Protein AF-A0A2Z7B437-F1 (afdb_monomer_lite)

Radius of gyration: 20.12 Å; chains: 1; bounding box: 64×28×59 Å

Organism: NCBI:txid472368

InterPro domains:
  IPR003690 Transcription termination factor, mitochondrial/chloroplastic [PF02536] (77-144)
  IPR003690 Transcription termination factor, mitochondrial/chloroplastic [PTHR13068] (41-157)
  IPR003690 Transcription termination factor, mitochondrial/chloroplastic [SM00733] (91-122)
  IPR003690 Transcription termination factor, mitochondrial/chloroplastic [SM00733] (127-159)
  IPR038538 MTERF superfamily, mitochondrial/chloroplastic [G3DSA:1.25.70.10] (55-167)

Foldseek 3Di:
DVVCCLPPCPVVVCVVPVPPQPFDPDLDPDDDDDDPPDDDQPQLCCCCPVLSDDSVLSVVLCVVDPDRDCVQLVQLVVLCVVLPADSVLVSLLCSRPVCSSVDDCVVQPVVVLVVCVVVVDDSVVSSVCCSSPVVVSVDDCVPPVVVVVVVVVVVVVVVVVVVPPPPDDD

pLDDT: mean 75.01, std 21.8, range [28.5, 97.56]

Secondary structure (DSSP, 8-state):
-HHHHHHHTHHHHHHTTTTS----------------SSPPPHHHHHHHHTT---HHHHHHHHHH---S-SHHHHHHHHHHHHTT--HHHHHHHHHH-GGGGGS-HHHHTHHHHHHHHHTT--HHHHHHHHHH-GGGGGS-IIIIIHHHHHHHHHHHHHHHHGGG-SSS--

Structure (mmCIF, N/CA/C/O backbone):
data_AF-A0A2Z7B437-F1
#
_entry.id   AF-A0A2Z7B437-F1
#
loop_
_atom_site.group_PDB
_atom_site.id
_atom_site.type_symbol
_atom_site.label_atom_id
_atom_site.label_alt_id
_atom_site.label_comp_id
_atom_site.label_asym_id
_atom_site.label_entity_id
_atom_site.label_seq_id
_atom_site.pdbx_PDB_ins_code
_atom_site.Cartn_x
_atom_site.Cartn_y
_atom_site.Cartn_z
_atom_site.occupancy
_atom_site.B_iso_or_equiv
_atom_site.auth_seq_id
_atom_site.auth_comp_id
_atom_site.auth_asym_id
_atom_site.auth_atom_id
_atom_site.pdbx_PDB_model_num
ATOM 1 N N . MET A 1 1 ? -21.413 -1.351 17.663 1.00 30.64 1 MET A N 1
ATOM 2 C CA . MET A 1 1 ? -20.994 -0.095 16.999 1.00 30.64 1 MET A CA 1
ATOM 3 C C . MET A 1 1 ? -20.118 -0.302 15.753 1.00 30.64 1 MET A C 1
ATOM 5 O O . MET A 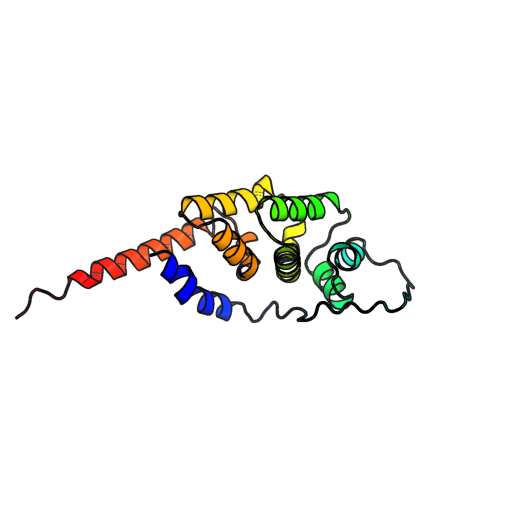1 1 ? -20.480 0.205 14.700 1.00 30.64 1 MET A O 1
ATOM 9 N N . LEU A 1 2 ? -19.030 -1.089 15.785 1.00 33.00 2 LEU A N 1
ATOM 10 C CA . LEU A 1 2 ? -18.082 -1.213 14.649 1.00 33.00 2 LEU A CA 1
ATOM 11 C C . LEU A 1 2 ? -18.623 -1.915 13.380 1.00 33.00 2 LEU A C 1
ATOM 13 O O . LEU A 1 2 ? -18.224 -1.572 12.268 1.00 33.00 2 LEU A O 1
ATOM 17 N N . LYS A 1 3 ? -19.614 -2.814 13.503 1.00 28.50 3 LYS A N 1
ATOM 18 C CA . LYS A 1 3 ? -20.288 -3.432 12.336 1.00 28.50 3 LYS A CA 1
ATOM 19 C C . LYS A 1 3 ? -21.071 -2.420 11.478 1.00 28.50 3 LYS A C 1
ATOM 21 O O . LYS A 1 3 ? -21.307 -2.677 10.300 1.00 28.50 3 LYS A O 1
ATOM 26 N N . ILE A 1 4 ? -21.461 -1.273 12.046 1.00 35.25 4 ILE A N 1
ATOM 27 C CA . ILE A 1 4 ? -22.232 -0.227 11.353 1.00 35.25 4 ILE A CA 1
ATOM 28 C C . ILE A 1 4 ? -21.315 0.666 10.512 1.00 35.25 4 ILE A C 1
ATOM 30 O O . ILE A 1 4 ? -21.671 0.988 9.383 1.00 35.25 4 ILE A O 1
ATOM 34 N N . ILE A 1 5 ? -20.113 0.993 10.995 1.00 39.41 5 ILE A N 1
ATOM 35 C CA . ILE A 1 5 ? -19.133 1.782 10.229 1.00 39.41 5 ILE A CA 1
ATOM 36 C C . ILE A 1 5 ? -18.671 0.992 8.995 1.00 39.41 5 ILE A C 1
ATOM 38 O O . ILE A 1 5 ? -18.637 1.539 7.893 1.00 39.41 5 ILE A O 1
ATOM 42 N N . CYS A 1 6 ? -18.450 -0.320 9.150 1.00 39.41 6 CYS A N 1
ATOM 43 C CA . CYS A 1 6 ? -18.051 -1.193 8.045 1.00 39.41 6 CYS A CA 1
ATOM 44 C C . CYS A 1 6 ? -19.166 -1.419 7.000 1.00 39.41 6 CYS A C 1
ATOM 46 O O . CYS A 1 6 ? -18.860 -1.621 5.828 1.00 39.41 6 CYS A O 1
ATOM 48 N N . ARG A 1 7 ? -20.455 -1.373 7.390 1.00 37.50 7 ARG A N 1
ATOM 49 C CA . ARG A 1 7 ? -21.591 -1.624 6.474 1.00 37.50 7 ARG A CA 1
ATOM 50 C C . ARG A 1 7 ? -22.305 -0.377 5.942 1.00 37.50 7 ARG A C 1
ATOM 52 O O . ARG A 1 7 ? -22.838 -0.445 4.842 1.00 37.50 7 ARG A O 1
ATOM 59 N N . ARG A 1 8 ? -22.378 0.734 6.688 1.00 36.47 8 ARG A N 1
ATOM 60 C CA . ARG A 1 8 ? -23.269 1.871 6.352 1.00 36.47 8 ARG A CA 1
ATOM 61 C C . ARG A 1 8 ? -22.573 3.130 5.846 1.00 36.47 8 ARG A C 1
ATOM 63 O O . ARG A 1 8 ? -23.251 3.929 5.216 1.00 36.47 8 ARG A O 1
ATOM 70 N N . ASN A 1 9 ? -21.260 3.295 6.032 1.00 37.72 9 ASN A N 1
ATOM 71 C CA . ASN A 1 9 ? -20.561 4.505 5.568 1.00 37.72 9 ASN A CA 1
ATOM 72 C C . ASN A 1 9 ? -19.484 4.275 4.505 1.00 37.72 9 ASN A C 1
ATOM 74 O O . ASN A 1 9 ? -19.104 5.230 3.832 1.00 37.72 9 ASN A O 1
ATOM 78 N N . PHE A 1 10 ? -19.051 3.036 4.255 1.00 40.72 10 PHE A N 1
ATOM 79 C CA . PHE A 1 10 ? -18.056 2.788 3.209 1.00 40.72 10 PHE A CA 1
ATOM 80 C C . PHE A 1 10 ? -18.556 3.214 1.815 1.00 40.72 10 PHE A C 1
ATOM 82 O O . PHE A 1 10 ? -17.808 3.809 1.045 1.00 40.72 10 PHE A O 1
ATOM 89 N N . ALA A 1 11 ? -19.842 3.009 1.510 1.00 33.62 11 ALA A N 1
ATOM 90 C CA . ALA A 1 11 ? -20.428 3.342 0.208 1.00 33.62 11 ALA A CA 1
ATOM 91 C C . ALA A 1 11 ? -20.439 4.856 -0.115 1.00 33.62 11 ALA A C 1
ATOM 93 O O . ALA A 1 11 ? -20.285 5.224 -1.281 1.00 33.62 11 ALA A O 1
ATOM 94 N N . SER A 1 12 ? -20.565 5.735 0.889 1.00 31.89 12 SER A N 1
ATOM 95 C CA . SER A 1 12 ? -20.577 7.196 0.681 1.00 31.89 12 SER A CA 1
ATOM 96 C C . SER A 1 12 ? -19.179 7.813 0.639 1.00 31.89 12 SER A C 1
ATOM 98 O O . SER A 1 12 ? -18.946 8.704 -0.175 1.00 31.89 12 SER A O 1
ATOM 100 N N . VAL A 1 13 ? -18.220 7.311 1.432 1.00 39.69 13 VAL A N 1
ATOM 101 C CA . VAL A 1 13 ? -16.815 7.762 1.334 1.00 39.69 13 VAL A CA 1
ATOM 102 C C . VAL A 1 13 ? -16.169 7.247 0.042 1.00 39.69 13 VAL A C 1
ATOM 104 O O . VAL A 1 13 ? -15.344 7.938 -0.551 1.00 39.69 13 VAL A O 1
ATOM 107 N N . SER A 1 14 ? -16.618 6.085 -0.453 1.00 39.62 14 SER A N 1
ATOM 108 C CA . SER A 1 14 ? -16.297 5.611 -1.805 1.00 39.62 14 SER A CA 1
ATOM 109 C C . SER A 1 14 ? -16.771 6.629 -2.844 1.00 39.62 14 SER A C 1
ATOM 111 O O . SER A 1 14 ? -15.964 7.145 -3.611 1.00 39.62 14 SER A O 1
ATOM 113 N N . LYS A 1 15 ? -18.063 6.992 -2.827 1.00 34.50 15 LYS A N 1
ATOM 114 C CA . LYS A 1 15 ? -18.699 7.824 -3.864 1.00 34.50 15 LYS A CA 1
ATOM 115 C C . LYS A 1 15 ? -18.072 9.204 -4.073 1.00 34.50 15 LYS A C 1
ATOM 117 O O . LYS A 1 15 ? -18.070 9.668 -5.208 1.00 34.50 15 LYS A O 1
ATOM 122 N N . LEU A 1 16 ? -17.499 9.832 -3.045 1.00 32.31 16 LEU A N 1
ATOM 123 C CA . LEU A 1 16 ? -16.921 11.179 -3.166 1.00 32.31 16 LEU A CA 1
ATOM 124 C C . LEU A 1 16 ? -15.491 11.224 -3.748 1.00 32.31 16 LEU A C 1
ATOM 126 O O . LEU A 1 16 ? -14.928 12.306 -3.898 1.00 32.31 16 LEU A O 1
ATOM 130 N N . HIS A 1 17 ? -14.886 10.077 -4.078 1.00 39.72 17 HIS A N 1
ATOM 131 C CA . HIS A 1 17 ? -13.554 10.007 -4.706 1.00 39.72 17 HIS A CA 1
ATOM 132 C C . HIS A 1 17 ? -13.460 9.026 -5.886 1.00 39.72 17 HIS A C 1
ATOM 134 O O . HIS A 1 17 ? -12.387 8.870 -6.472 1.00 39.72 17 HIS A O 1
ATOM 140 N N . LEU A 1 18 ? -14.580 8.411 -6.292 1.00 37.34 18 LEU A N 1
ATOM 141 C CA . LEU A 1 18 ? -14.648 7.499 -7.447 1.00 37.34 18 LEU A CA 1
ATOM 142 C C . LEU A 1 18 ? -14.274 8.156 -8.792 1.00 37.34 18 LEU A C 1
ATOM 144 O O . LEU A 1 18 ? -14.138 7.447 -9.784 1.00 37.34 18 LEU A O 1
ATOM 148 N N . LEU A 1 19 ? -14.068 9.476 -8.841 1.00 34.50 19 LEU A N 1
ATOM 149 C CA . LEU A 1 19 ? -13.808 10.219 -10.078 1.00 34.50 19 LEU A CA 1
ATOM 150 C C . LEU A 1 19 ? -12.326 10.468 -10.415 1.00 34.50 19 LEU A C 1
ATOM 152 O O . LEU A 1 19 ? -12.065 11.143 -11.403 1.00 34.50 19 LEU A O 1
ATOM 156 N N . GLN A 1 20 ? -11.344 9.936 -9.670 1.00 44.28 20 GLN A N 1
ATOM 157 C CA . GLN A 1 20 ? -9.920 10.149 -10.023 1.00 44.28 20 GLN A CA 1
ATOM 158 C C . GLN A 1 20 ? -9.088 8.889 -10.292 1.00 44.28 20 GLN A C 1
ATOM 160 O O . GLN A 1 20 ? -7.983 9.003 -10.811 1.00 44.28 20 GLN A O 1
ATOM 165 N N . PHE A 1 21 ? -9.591 7.686 -10.004 1.00 44.31 21 PHE A N 1
ATOM 166 C CA . PHE A 1 21 ? -8.785 6.460 -10.118 1.00 44.31 21 PHE A CA 1
ATOM 167 C C . PHE A 1 21 ? -9.573 5.282 -10.699 1.00 44.31 21 PHE A C 1
ATOM 169 O O . PHE A 1 21 ? -9.514 4.164 -10.189 1.00 44.31 21 PHE A O 1
ATOM 176 N N . HIS A 1 22 ? -10.311 5.515 -11.788 1.00 44.31 22 HIS A N 1
ATOM 177 C CA . HIS A 1 22 ? -10.851 4.432 -12.613 1.00 44.31 22 HIS A CA 1
ATOM 178 C C . HIS A 1 22 ? -9.693 3.789 -13.395 1.00 44.31 22 HIS A C 1
ATOM 180 O O . HIS A 1 22 ? -9.414 4.124 -14.545 1.00 44.31 22 HIS A O 1
ATOM 186 N N . PHE A 1 23 ? -8.934 2.928 -12.721 1.00 47.94 23 PHE A N 1
ATOM 187 C CA . PHE A 1 23 ? -7.696 2.378 -13.248 1.00 47.94 23 PHE A CA 1
ATOM 188 C C . PHE A 1 23 ? -7.832 0.885 -13.532 1.00 47.94 23 PHE A C 1
ATOM 190 O O . PHE A 1 23 ? -7.822 0.070 -12.617 1.00 47.94 23 PHE A O 1
ATOM 197 N N . CYS A 1 24 ? -7.922 0.570 -14.830 1.00 49.31 24 CYS A N 1
ATOM 198 C CA . CYS A 1 24 ? -7.481 -0.685 -15.447 1.00 49.31 24 CYS A CA 1
ATOM 199 C C . CYS A 1 24 ? -8.126 -1.951 -14.826 1.00 49.31 24 CYS A C 1
ATOM 201 O O . CYS A 1 24 ? -7.544 -2.643 -13.996 1.00 49.31 24 CYS A O 1
ATOM 203 N N . SER A 1 25 ? -9.355 -2.268 -15.238 1.00 44.06 25 SER A N 1
ATOM 204 C CA . SER A 1 25 ? -10.160 -3.380 -14.697 1.00 44.06 25 SER A CA 1
ATOM 205 C C . SER A 1 25 ? -9.735 -4.788 -15.143 1.00 44.06 25 SER A C 1
ATOM 207 O O . SER A 1 25 ? -10.514 -5.724 -14.991 1.00 44.06 25 SER A O 1
ATOM 209 N N . SER A 1 26 ? -8.524 -4.988 -15.656 1.00 46.47 26 SER A N 1
ATOM 210 C CA . SER A 1 26 ? -8.100 -6.303 -16.142 1.00 46.47 26 SER A CA 1
ATOM 211 C C . SER A 1 26 ? -6.601 -6.526 -15.951 1.00 46.47 26 SER A C 1
ATOM 213 O O . SER A 1 26 ? -5.777 -5.912 -16.626 1.00 46.47 26 SER A O 1
ATOM 215 N N . VAL A 1 27 ? -6.257 -7.450 -15.044 1.00 46.97 27 VAL A N 1
ATOM 216 C CA . VAL A 1 27 ? -5.037 -8.258 -15.177 1.00 46.97 27 VAL A CA 1
ATOM 217 C C . VAL A 1 27 ? -5.286 -9.143 -16.392 1.00 46.97 27 VAL A C 1
ATOM 219 O O . VAL A 1 27 ? -6.010 -10.130 -16.310 1.00 46.97 27 VAL A O 1
ATOM 222 N N . SER A 1 28 ? -4.770 -8.727 -17.542 1.00 45.09 28 SER A N 1
ATOM 223 C CA . SER A 1 28 ? -4.711 -9.576 -18.726 1.00 45.09 28 SER A CA 1
ATOM 224 C C . SER A 1 28 ? -3.284 -10.085 -18.837 1.00 45.09 28 SER A C 1
ATOM 226 O O . SER A 1 28 ? -2.371 -9.327 -19.153 1.00 45.09 28 SER A O 1
ATOM 228 N N . THR A 1 29 ? -3.087 -11.368 -18.548 1.00 47.66 29 THR A N 1
ATOM 229 C CA . THR A 1 29 ? -1.879 -12.094 -18.937 1.00 47.66 29 THR A CA 1
ATOM 230 C C . THR A 1 29 ? -1.958 -12.368 -20.432 1.00 47.66 29 THR A C 1
ATOM 232 O O . THR A 1 29 ? -2.579 -13.337 -20.861 1.00 47.66 29 THR A O 1
ATOM 235 N N . SER A 1 30 ? -1.347 -11.502 -21.230 1.00 44.28 30 SER A N 1
ATOM 236 C CA . SER A 1 30 ? -1.048 -11.781 -22.632 1.00 44.28 30 SER A CA 1
ATOM 237 C C . SER A 1 30 ? 0.432 -11.508 -22.864 1.00 44.28 30 SER A C 1
ATOM 239 O O . SER A 1 30 ? 0.868 -10.359 -22.860 1.00 44.28 30 SER A O 1
ATOM 241 N N . SER A 1 31 ? 1.206 -12.581 -23.028 1.00 52.72 31 SER A N 1
ATOM 242 C CA . SER A 1 31 ? 2.580 -12.535 -23.520 1.00 52.72 31 SER A CA 1
ATOM 243 C C . SER A 1 31 ? 2.555 -12.116 -24.991 1.00 52.72 31 SER A C 1
ATOM 245 O O . SER A 1 31 ? 2.212 -12.922 -25.856 1.00 52.72 31 SER A O 1
ATOM 247 N N . SER A 1 32 ? 2.888 -10.863 -25.286 1.00 41.66 32 SER A N 1
ATOM 248 C CA . SER A 1 32 ? 3.080 -10.383 -26.656 1.00 41.66 32 SER A CA 1
ATOM 249 C C . SER A 1 32 ? 4.423 -9.682 -26.772 1.00 41.66 32 SER A C 1
ATOM 251 O O . SER A 1 32 ? 4.813 -8.933 -25.877 1.00 41.66 32 SER A O 1
ATOM 253 N N . GLY A 1 33 ? 5.108 -9.992 -27.872 1.00 46.84 33 GLY A N 1
ATOM 254 C CA . GLY A 1 33 ? 6.500 -9.687 -28.157 1.00 46.84 33 GLY A CA 1
ATOM 255 C C . GLY A 1 33 ? 6.914 -8.249 -27.874 1.00 46.84 33 GLY A C 1
ATOM 256 O O . GLY A 1 33 ? 6.194 -7.289 -28.138 1.00 46.84 33 GLY A O 1
ATOM 257 N N . TYR A 1 34 ? 8.112 -8.171 -27.315 1.00 45.19 34 TYR A N 1
ATOM 258 C CA . TYR A 1 34 ? 8.908 -6.983 -27.088 1.00 45.19 34 TYR A CA 1
ATOM 259 C C . TYR A 1 34 ? 9.199 -6.278 -28.424 1.00 45.19 34 TYR A C 1
ATOM 261 O O . TYR A 1 34 ? 9.699 -6.897 -29.358 1.00 45.19 34 TYR A O 1
ATOM 269 N N . ASP A 1 35 ? 8.929 -4.978 -28.500 1.00 47.28 35 ASP A N 1
ATOM 270 C CA . ASP A 1 35 ? 9.541 -4.088 -29.488 1.00 47.28 35 ASP A CA 1
ATOM 271 C C . ASP A 1 35 ? 10.113 -2.898 -28.706 1.00 47.28 35 ASP A C 1
ATOM 273 O O . ASP A 1 35 ? 9.383 -2.041 -28.201 1.00 47.28 35 ASP A O 1
ATOM 277 N N . SER A 1 36 ? 11.425 -2.938 -28.459 1.00 50.06 36 SER A N 1
ATOM 278 C CA . SER A 1 36 ? 12.125 -2.059 -27.513 1.00 50.06 36 SER A CA 1
ATOM 279 C C . SER A 1 36 ? 13.112 -1.165 -28.254 1.00 50.06 36 SER A C 1
ATOM 281 O O . SER A 1 36 ? 14.292 -1.483 -28.367 1.00 50.06 36 SER A O 1
ATOM 283 N N . GLY A 1 37 ? 12.629 -0.014 -28.725 1.00 45.97 37 GLY A N 1
ATOM 284 C CA . GLY A 1 37 ? 13.463 1.056 -29.289 1.00 45.97 37 GLY A CA 1
ATOM 285 C C . GLY A 1 37 ? 14.103 1.993 -28.250 1.00 45.97 37 GLY A C 1
ATOM 286 O O . GLY A 1 37 ? 14.886 2.863 -28.614 1.00 45.97 37 GLY A O 1
ATOM 287 N N . ASN A 1 38 ? 13.787 1.853 -26.959 1.00 58.09 38 ASN A N 1
ATOM 288 C CA . ASN A 1 38 ? 14.465 2.530 -25.848 1.00 58.09 38 ASN A CA 1
ATOM 289 C C . ASN A 1 38 ? 14.103 1.786 -24.550 1.00 58.09 38 ASN A C 1
ATOM 291 O O . ASN A 1 38 ? 12.935 1.447 -24.365 1.00 58.09 38 ASN A O 1
ATOM 295 N N . GLY A 1 39 ? 15.068 1.479 -23.679 1.00 78.19 39 GLY A N 1
ATOM 296 C CA . GLY A 1 39 ? 14.808 0.673 -22.476 1.00 78.19 39 GLY A CA 1
ATOM 297 C C . GLY A 1 39 ? 13.776 1.328 -21.550 1.00 78.19 39 GLY A C 1
ATOM 298 O O . GLY A 1 39 ? 13.902 2.510 -21.225 1.00 78.19 39 GLY A O 1
ATOM 299 N N . ASP A 1 40 ? 12.754 0.576 -21.128 1.00 83.31 40 ASP A N 1
ATOM 300 C CA . ASP A 1 40 ? 11.729 1.087 -20.214 1.00 83.31 40 ASP A CA 1
ATOM 301 C C . ASP A 1 40 ? 12.341 1.511 -18.861 1.00 83.31 40 ASP A C 1
ATOM 303 O O . ASP A 1 40 ? 13.283 0.879 -18.369 1.00 83.31 40 ASP A O 1
ATOM 307 N N . PRO A 1 41 ? 11.805 2.559 -18.202 1.00 91.12 41 PRO A N 1
ATOM 308 C CA . PRO A 1 41 ? 12.231 2.922 -16.857 1.00 91.12 41 PRO A CA 1
ATOM 309 C C . PRO A 1 41 ? 12.035 1.762 -15.876 1.00 91.12 41 PRO A C 1
ATOM 311 O O . PRO A 1 41 ? 10.981 1.131 -15.877 1.00 91.12 41 PRO A O 1
ATOM 314 N N . PHE A 1 42 ? 12.988 1.568 -14.957 1.00 93.44 42 PHE A N 1
ATOM 315 C CA . PHE A 1 42 ? 12.977 0.473 -13.974 1.00 93.44 42 PHE A CA 1
ATOM 316 C C . PHE A 1 42 ? 11.605 0.220 -13.325 1.00 93.44 42 PHE A C 1
ATOM 318 O O . PHE A 1 42 ? 11.143 -0.913 -13.257 1.00 93.44 42 PHE A O 1
ATOM 325 N N . ALA A 1 43 ? 10.928 1.274 -12.863 1.00 93.12 43 ALA A N 1
ATOM 326 C CA . ALA A 1 43 ? 9.624 1.147 -12.220 1.00 93.12 43 ALA A CA 1
ATOM 327 C C . ALA A 1 43 ? 8.527 0.602 -13.159 1.00 93.12 43 ALA A C 1
ATOM 329 O O . ALA A 1 43 ? 7.680 -0.157 -12.701 1.00 93.12 43 ALA A O 1
ATOM 330 N N . VAL A 1 44 ? 8.545 0.932 -14.458 1.00 93.31 44 VAL A N 1
ATOM 331 C CA . VAL A 1 44 ? 7.602 0.378 -15.454 1.00 93.31 44 VAL A CA 1
ATOM 332 C C . VAL A 1 44 ? 7.816 -1.129 -15.602 1.00 93.31 44 VAL A C 1
ATOM 334 O O . VAL A 1 44 ? 6.850 -1.896 -15.552 1.00 93.31 44 VAL A O 1
ATOM 337 N N . THR A 1 45 ? 9.075 -1.555 -15.714 1.00 93.81 45 THR A N 1
ATOM 338 C CA . THR A 1 45 ? 9.451 -2.974 -15.750 1.00 93.81 45 THR A CA 1
ATOM 339 C C . THR A 1 45 ? 9.041 -3.678 -14.462 1.00 93.81 45 THR A C 1
ATOM 341 O O . THR A 1 45 ? 8.386 -4.712 -14.513 1.00 93.81 45 THR A O 1
ATOM 344 N N . TYR A 1 46 ? 9.298 -3.068 -13.303 1.00 94.88 46 TYR A N 1
ATOM 345 C CA . TYR A 1 46 ? 8.898 -3.604 -12.002 1.00 94.88 46 TYR A CA 1
ATOM 346 C C . TYR A 1 46 ? 7.380 -3.820 -11.903 1.00 94.88 46 TYR A C 1
ATOM 348 O O . TYR A 1 46 ? 6.931 -4.893 -11.504 1.00 94.88 46 TYR A O 1
ATOM 356 N N . PHE A 1 47 ? 6.566 -2.836 -12.301 1.00 93.50 47 PHE A N 1
ATOM 357 C CA . PHE A 1 47 ? 5.106 -2.986 -12.306 1.00 93.50 47 PHE A CA 1
ATOM 358 C C . PHE A 1 47 ? 4.641 -4.127 -13.217 1.00 93.50 47 PHE A C 1
ATOM 360 O O . PHE A 1 47 ? 3.713 -4.854 -12.866 1.00 93.50 47 PHE A O 1
ATOM 367 N N . SER A 1 48 ? 5.287 -4.295 -14.367 1.00 91.81 48 SER A N 1
ATOM 368 C CA . SER A 1 48 ? 4.900 -5.310 -15.347 1.00 91.81 48 SER A CA 1
ATOM 369 C C . SER A 1 48 ? 5.330 -6.712 -14.912 1.00 91.81 48 SER A C 1
ATOM 371 O O . SER A 1 48 ? 4.502 -7.612 -14.817 1.00 91.81 48 SER A O 1
ATOM 373 N N . GLU A 1 49 ? 6.607 -6.891 -14.583 1.00 91.69 49 GLU A N 1
ATOM 374 C CA . GLU A 1 49 ? 7.201 -8.201 -14.303 1.00 91.69 49 GLU A CA 1
ATOM 375 C C . GLU A 1 49 ? 6.902 -8.693 -12.885 1.00 91.69 49 GLU A C 1
ATOM 377 O O . GLU A 1 49 ? 6.540 -9.853 -12.697 1.00 91.69 49 GLU A O 1
ATOM 382 N N . ARG A 1 50 ? 7.019 -7.822 -11.872 1.00 93.12 50 ARG A N 1
ATOM 383 C CA . ARG A 1 50 ? 6.845 -8.225 -10.467 1.00 93.12 50 ARG A CA 1
ATOM 384 C C . ARG A 1 50 ? 5.383 -8.226 -10.044 1.00 93.12 50 ARG A C 1
ATOM 386 O O . ARG A 1 50 ? 4.954 -9.122 -9.322 1.00 93.12 50 ARG A O 1
ATOM 393 N N . LEU A 1 51 ? 4.623 -7.219 -10.472 1.00 91.38 51 LEU A N 1
ATOM 394 C CA . LEU A 1 51 ? 3.226 -7.038 -10.059 1.00 91.38 51 LEU A CA 1
ATOM 395 C C . LEU A 1 51 ? 2.216 -7.540 -11.101 1.00 91.38 51 LEU A C 1
ATOM 397 O O . LEU A 1 51 ? 1.024 -7.620 -10.794 1.00 91.38 51 LEU A O 1
ATOM 401 N N . GLY A 1 52 ? 2.673 -7.937 -12.294 1.00 91.62 52 GLY A N 1
ATOM 402 C CA . GLY A 1 52 ? 1.819 -8.495 -13.344 1.00 91.62 52 GLY A CA 1
ATOM 403 C C . GLY A 1 52 ? 0.865 -7.471 -13.960 1.00 91.62 52 GLY A C 1
ATOM 404 O O . GLY A 1 52 ? -0.224 -7.833 -14.408 1.00 91.62 52 GLY A O 1
ATOM 405 N N . PHE A 1 53 ? 1.210 -6.183 -13.918 1.00 90.56 53 PHE A N 1
ATOM 406 C CA . PHE A 1 53 ? 0.392 -5.135 -14.521 1.00 90.56 53 PHE A CA 1
ATOM 407 C C . PHE A 1 53 ? 0.576 -5.118 -16.042 1.00 90.56 53 PHE A C 1
ATOM 409 O O . PHE A 1 53 ? 1.665 -5.371 -16.548 1.00 90.56 53 PHE A O 1
ATOM 416 N N . SER A 1 54 ? -0.479 -4.774 -16.787 1.00 91.00 54 SER A N 1
ATOM 417 C CA . SER A 1 54 ? -0.333 -4.514 -18.224 1.00 91.00 54 SER A CA 1
ATOM 418 C C . SER A 1 54 ? 0.587 -3.313 -18.463 1.00 91.00 54 SER A C 1
ATOM 420 O O . SER A 1 54 ? 0.715 -2.443 -17.596 1.00 91.00 54 SER A O 1
ATOM 422 N N . ARG A 1 55 ? 1.183 -3.213 -19.658 1.00 88.75 55 ARG A N 1
ATOM 423 C CA . ARG A 1 55 ? 2.075 -2.097 -20.015 1.00 88.75 55 ARG A CA 1
ATOM 424 C C . ARG A 1 55 ? 1.419 -0.730 -19.779 1.00 88.75 55 ARG A C 1
ATOM 426 O O . ARG A 1 55 ? 2.021 0.140 -19.157 1.00 88.75 55 ARG A O 1
ATOM 433 N N . ASP A 1 56 ? 0.157 -0.566 -20.173 1.00 88.88 56 ASP A N 1
ATOM 434 C CA . ASP A 1 56 ? -0.595 0.678 -19.958 1.00 88.88 56 ASP A CA 1
ATOM 435 C C . ASP A 1 56 ? -0.799 0.993 -18.474 1.00 88.88 56 ASP A C 1
ATOM 437 O O . ASP A 1 56 ? -0.628 2.132 -18.033 1.00 88.88 56 ASP A O 1
ATOM 441 N N . CYS A 1 57 ? -1.166 -0.022 -17.689 1.00 88.38 57 CYS A N 1
ATOM 442 C CA . CYS A 1 57 ? -1.278 0.075 -16.238 1.00 88.38 57 CYS A CA 1
ATOM 443 C C . CYS A 1 57 ? 0.079 0.496 -15.624 1.00 88.38 57 CYS A C 1
ATOM 445 O O . CYS A 1 57 ? 0.124 1.384 -14.772 1.00 88.38 57 CYS A O 1
ATOM 447 N N . ALA A 1 58 ? 1.182 -0.115 -16.068 1.00 90.94 58 ALA A N 1
ATOM 448 C CA . ALA A 1 58 ? 2.532 0.131 -15.571 1.00 90.94 58 ALA A CA 1
ATOM 449 C C . ALA A 1 58 ? 3.039 1.543 -15.903 1.00 90.94 58 ALA A C 1
ATOM 451 O O . ALA A 1 58 ? 3.533 2.236 -15.014 1.00 90.94 58 ALA A O 1
ATOM 452 N N . ILE A 1 59 ? 2.855 2.015 -17.141 1.00 90.19 59 ILE A N 1
ATOM 453 C CA . ILE A 1 59 ? 3.218 3.380 -17.564 1.00 90.19 59 ILE A CA 1
ATOM 454 C C . ILE A 1 59 ? 2.448 4.415 -16.747 1.00 90.19 59 ILE A C 1
ATOM 456 O O . ILE A 1 59 ? 3.014 5.383 -16.235 1.00 90.19 59 ILE A O 1
ATOM 460 N N . LYS A 1 60 ? 1.144 4.206 -16.580 1.00 90.06 60 LYS A N 1
ATOM 461 C CA . LYS A 1 60 ? 0.327 5.122 -15.796 1.00 90.06 60 LYS A CA 1
ATOM 462 C C . LYS A 1 60 ? 0.704 5.093 -14.302 1.00 90.06 60 LYS A C 1
ATOM 464 O O . LYS A 1 60 ? 0.742 6.147 -13.671 1.00 90.06 60 LYS A O 1
ATOM 469 N N . ALA A 1 61 ? 1.028 3.925 -13.735 1.00 89.06 61 ALA A N 1
ATOM 470 C CA . ALA A 1 61 ? 1.526 3.816 -12.362 1.00 89.06 61 ALA A CA 1
ATOM 471 C C . ALA A 1 61 ? 2.879 4.530 -12.201 1.00 89.06 61 ALA A C 1
ATOM 473 O O . ALA A 1 61 ? 3.067 5.265 -11.233 1.00 89.06 61 ALA A O 1
ATOM 474 N N . TYR A 1 62 ? 3.772 4.419 -13.187 1.00 91.31 62 TYR A N 1
ATOM 475 C CA . TYR A 1 62 ? 5.032 5.163 -13.244 1.00 91.31 62 TYR A CA 1
ATOM 476 C C . TYR A 1 62 ? 4.838 6.689 -13.298 1.00 91.31 62 TYR A C 1
ATOM 478 O O . TYR A 1 62 ? 5.611 7.448 -12.709 1.00 91.31 62 TYR A O 1
ATOM 486 N N . GLY A 1 63 ? 3.772 7.161 -13.950 1.00 89.50 63 GLY A N 1
ATOM 487 C CA . GLY A 1 63 ? 3.372 8.570 -13.901 1.00 89.50 63 GLY A CA 1
ATOM 488 C C . GLY A 1 63 ? 2.999 9.050 -12.490 1.00 89.50 63 GLY A C 1
ATOM 489 O O . GLY A 1 63 ? 3.178 10.224 -12.173 1.00 89.50 63 GLY A O 1
ATOM 490 N N . LEU A 1 64 ? 2.523 8.145 -11.630 1.00 88.62 64 LEU A N 1
ATOM 491 C CA . LEU A 1 64 ? 2.081 8.434 -10.262 1.00 88.62 64 LEU A CA 1
ATOM 492 C C . LEU A 1 64 ? 3.175 8.246 -9.206 1.00 88.62 64 LEU A C 1
ATOM 494 O O . LEU A 1 64 ? 3.105 8.869 -8.143 1.00 88.62 64 LEU A O 1
ATOM 498 N N . VAL A 1 65 ? 4.140 7.365 -9.465 1.00 90.81 65 VAL A N 1
ATOM 499 C CA . VAL A 1 65 ? 5.250 7.064 -8.563 1.00 90.81 65 VAL A CA 1
ATOM 500 C C . VAL A 1 65 ? 6.490 6.677 -9.362 1.00 90.81 65 VAL A C 1
ATOM 502 O O . VAL A 1 65 ? 6.432 5.876 -10.290 1.00 90.81 65 VAL A O 1
ATOM 505 N N . LYS A 1 66 ? 7.642 7.226 -8.976 1.00 91.88 66 LYS A N 1
ATOM 506 C CA . LYS A 1 66 ? 8.926 6.945 -9.622 1.00 91.88 66 LYS A CA 1
ATOM 507 C C . LYS A 1 66 ? 9.898 6.399 -8.590 1.00 91.88 66 LYS A C 1
ATOM 509 O O . LYS A 1 66 ? 10.097 7.011 -7.546 1.00 91.88 66 LYS A O 1
ATOM 514 N N . PHE A 1 67 ? 10.529 5.277 -8.903 1.00 92.06 67 PHE A N 1
ATOM 515 C CA . PHE A 1 67 ? 11.608 4.687 -8.115 1.00 92.06 67 PHE A CA 1
ATOM 516 C C . PHE A 1 67 ? 12.608 4.006 -9.053 1.00 92.06 67 PHE A C 1
ATOM 518 O O . PHE A 1 67 ? 12.297 3.725 -10.213 1.00 92.06 67 PHE A O 1
ATOM 525 N N . ARG A 1 68 ? 13.836 3.808 -8.567 1.00 92.06 68 ARG A N 1
ATOM 526 C CA . ARG A 1 68 ? 14.968 3.306 -9.367 1.00 92.06 68 ARG A CA 1
ATOM 527 C C . ARG A 1 68 ? 15.517 1.961 -8.886 1.00 92.06 68 ARG A C 1
ATOM 529 O O . ARG A 1 68 ? 16.443 1.447 -9.497 1.00 92.06 68 ARG A O 1
ATOM 536 N N . SER A 1 69 ? 14.982 1.418 -7.796 1.00 93.94 69 SER A N 1
ATOM 537 C CA . SER A 1 69 ? 15.392 0.133 -7.227 1.00 93.94 69 SER A CA 1
ATOM 538 C C . SER A 1 69 ? 14.195 -0.587 -6.612 1.00 93.94 69 SER A C 1
ATOM 540 O O . SER A 1 69 ? 13.183 0.045 -6.297 1.00 93.94 69 SER A O 1
ATOM 542 N N . SER A 1 70 ? 14.307 -1.905 -6.441 1.00 93.88 70 SER A N 1
ATOM 543 C CA . SER A 1 70 ? 13.245 -2.722 -5.846 1.00 93.88 70 SER A CA 1
ATOM 544 C C . SER A 1 70 ? 13.264 -2.732 -4.317 1.00 93.88 70 SER A C 1
ATOM 546 O O . SER A 1 70 ? 12.265 -3.094 -3.717 1.00 93.88 70 SER A O 1
ATOM 548 N N . SER A 1 71 ? 14.345 -2.278 -3.671 1.00 94.25 71 SER A N 1
ATOM 549 C CA . SER A 1 71 ? 14.541 -2.407 -2.217 1.00 94.25 71 SER A CA 1
ATOM 550 C C . SER A 1 71 ? 13.365 -1.880 -1.379 1.00 94.25 71 SER A C 1
ATOM 552 O O . SER A 1 71 ? 12.869 -2.596 -0.511 1.00 94.25 71 SER A O 1
ATOM 554 N N . ASN A 1 72 ? 12.879 -0.661 -1.647 1.00 94.06 72 ASN A N 1
ATOM 555 C CA . ASN A 1 72 ? 11.732 -0.119 -0.912 1.00 94.06 72 ASN A CA 1
ATOM 556 C C . ASN A 1 72 ? 10.392 -0.747 -1.343 1.00 94.06 72 ASN A C 1
ATOM 558 O O . ASN A 1 72 ? 9.646 -1.164 -0.459 1.00 94.06 72 ASN A O 1
ATOM 562 N N . PRO A 1 73 ? 10.075 -0.866 -2.651 1.00 96.12 73 PRO A N 1
ATOM 563 C CA . PRO A 1 73 ? 8.898 -1.605 -3.101 1.00 96.12 73 PRO A CA 1
ATOM 564 C C . PRO A 1 73 ? 8.786 -3.009 -2.495 1.00 96.12 73 PRO A C 1
ATOM 566 O O . PRO A 1 73 ? 7.759 -3.324 -1.906 1.00 96.12 73 PRO A O 1
ATOM 569 N N . ASP A 1 74 ? 9.847 -3.814 -2.549 1.00 97.00 74 ASP A N 1
ATOM 570 C CA . ASP A 1 74 ? 9.868 -5.183 -2.027 1.00 97.00 74 ASP A CA 1
ATOM 571 C C . ASP A 1 74 ? 9.670 -5.210 -0.508 1.00 97.00 74 ASP A C 1
ATOM 573 O O . ASP A 1 74 ? 8.917 -6.041 -0.007 1.00 97.00 74 ASP A O 1
ATOM 577 N N . SER A 1 75 ? 10.261 -4.259 0.225 1.00 97.44 75 SER A N 1
ATOM 578 C CA . SER A 1 75 ? 10.017 -4.106 1.664 1.00 97.44 75 SER A CA 1
ATOM 579 C C . SER A 1 75 ? 8.546 -3.803 1.974 1.00 97.44 75 SER A C 1
ATOM 581 O O . SER A 1 75 ? 7.999 -4.339 2.937 1.00 97.44 75 SER A O 1
ATOM 583 N N . VAL A 1 76 ? 7.877 -2.990 1.149 1.00 96.12 76 VAL A N 1
ATOM 584 C CA . VAL A 1 76 ? 6.438 -2.716 1.282 1.00 96.12 76 VAL A CA 1
ATOM 585 C C . VAL A 1 76 ? 5.609 -3.967 0.996 1.00 96.12 76 VAL A C 1
ATOM 587 O O . VAL A 1 76 ? 4.671 -4.239 1.743 1.00 96.12 76 VAL A O 1
ATOM 590 N N . LEU A 1 77 ? 5.937 -4.730 -0.052 1.00 96.75 77 LEU A N 1
ATOM 591 C CA . LEU A 1 77 ? 5.217 -5.966 -0.380 1.00 96.75 77 LEU A CA 1
ATOM 592 C C . LEU A 1 77 ? 5.358 -6.997 0.748 1.00 96.75 77 LEU A C 1
ATOM 594 O O . LEU A 1 77 ? 4.345 -7.478 1.246 1.00 96.75 77 LEU A O 1
ATOM 598 N N . ALA A 1 78 ? 6.585 -7.247 1.212 1.00 97.56 78 ALA A N 1
ATOM 599 C CA . ALA A 1 78 ? 6.861 -8.186 2.298 1.00 97.56 78 ALA A CA 1
ATOM 600 C C . ALA A 1 78 ? 6.146 -7.788 3.599 1.00 97.56 78 ALA A C 1
ATOM 602 O O . ALA A 1 78 ? 5.536 -8.627 4.255 1.00 97.56 78 ALA A O 1
ATOM 603 N N . PHE A 1 79 ? 6.147 -6.495 3.938 1.00 97.00 79 PHE A N 1
ATOM 604 C CA . PHE A 1 79 ? 5.412 -5.992 5.098 1.00 97.00 79 PHE A CA 1
ATOM 605 C C . PHE A 1 79 ? 3.908 -6.274 4.992 1.00 97.00 79 PHE A C 1
ATOM 607 O O . PHE A 1 79 ? 3.280 -6.669 5.971 1.00 97.00 79 PHE A O 1
ATOM 614 N N . LEU A 1 80 ? 3.306 -6.064 3.818 1.00 95.38 80 LEU A N 1
ATOM 615 C CA . LEU A 1 80 ? 1.884 -6.345 3.620 1.00 95.38 80 LEU A CA 1
ATOM 616 C C . LEU A 1 80 ? 1.596 -7.849 3.740 1.00 95.38 80 LEU A C 1
ATOM 618 O O . LEU A 1 80 ? 0.624 -8.224 4.390 1.00 95.38 80 LEU A O 1
ATOM 622 N N . GLU A 1 81 ? 2.440 -8.710 3.174 1.00 96.50 81 GLU A N 1
ATOM 623 C CA . GLU A 1 81 ? 2.305 -10.169 3.301 1.00 96.50 81 GLU A CA 1
ATOM 624 C C . GLU A 1 81 ? 2.373 -10.619 4.768 1.00 96.50 81 GLU A C 1
ATOM 626 O O . GLU A 1 81 ? 1.495 -11.350 5.227 1.00 96.50 81 GLU A O 1
ATOM 631 N N . GLU A 1 82 ? 3.341 -10.103 5.532 1.00 96.62 82 GLU A N 1
ATOM 632 C CA . GLU A 1 82 ? 3.494 -10.362 6.972 1.00 96.62 82 GLU A CA 1
ATOM 633 C C . GLU A 1 82 ? 2.245 -9.955 7.777 1.00 96.62 82 GLU A C 1
ATOM 635 O O . GLU A 1 82 ? 1.888 -10.597 8.763 1.00 96.62 82 GLU A O 1
ATOM 640 N N . HIS A 1 83 ? 1.524 -8.927 7.321 1.00 94.69 83 HIS A N 1
ATOM 641 C CA . HIS A 1 83 ? 0.295 -8.438 7.951 1.00 94.69 83 HIS A CA 1
ATOM 642 C C . HIS A 1 83 ? -0.983 -9.076 7.375 1.00 94.69 83 HIS A C 1
ATOM 644 O O . HIS A 1 83 ? -2.081 -8.542 7.554 1.00 94.69 83 HIS A O 1
ATOM 650 N N . GLY A 1 84 ? -0.860 -10.220 6.694 1.00 94.31 84 GLY A N 1
ATOM 651 C CA . GLY A 1 84 ? -1.989 -11.047 6.261 1.00 94.31 84 GLY A CA 1
ATOM 652 C C . GLY A 1 84 ? -2.616 -10.635 4.928 1.00 94.31 84 GLY A C 1
ATOM 653 O O . GLY A 1 84 ? -3.720 -11.077 4.591 1.00 94.31 84 GLY A O 1
ATOM 654 N N . PHE A 1 85 ? -1.953 -9.787 4.140 1.00 94.56 85 PHE A N 1
ATOM 655 C CA . PHE A 1 85 ? -2.445 -9.433 2.814 1.00 94.56 85 PHE A CA 1
ATOM 656 C C . PHE A 1 85 ? -2.061 -10.509 1.796 1.00 94.56 85 PHE A C 1
ATOM 658 O O . PHE A 1 85 ? -0.892 -10.813 1.602 1.00 94.56 85 PHE A O 1
ATOM 665 N N . SER A 1 86 ? -3.055 -11.043 1.083 1.00 94.19 86 SER A N 1
ATOM 666 C CA . SER A 1 86 ? -2.802 -11.902 -0.078 1.00 94.19 86 SER A CA 1
ATOM 667 C C . SER A 1 86 ? -2.202 -11.112 -1.247 1.00 94.19 86 SER A C 1
ATOM 669 O O . SER A 1 86 ? -2.457 -9.913 -1.388 1.00 94.19 86 SER A O 1
ATOM 671 N N . ASP A 1 87 ? -1.522 -11.806 -2.161 1.00 93.31 87 ASP A N 1
ATOM 672 C CA . ASP A 1 87 ? -1.023 -11.241 -3.426 1.00 93.31 87 ASP A CA 1
ATOM 673 C C . ASP A 1 87 ? -2.114 -10.461 -4.188 1.00 93.31 87 ASP A C 1
ATOM 675 O O . ASP A 1 87 ? -1.896 -9.350 -4.672 1.00 93.31 87 ASP A O 1
ATOM 679 N N . THR A 1 88 ? -3.348 -10.979 -4.203 1.00 91.06 88 THR A N 1
ATOM 680 C CA . THR A 1 88 ? -4.478 -10.295 -4.850 1.00 91.06 88 THR A CA 1
ATOM 681 C C . THR A 1 88 ? -4.868 -8.989 -4.151 1.00 91.06 88 THR A C 1
ATOM 683 O O . THR A 1 88 ? -5.228 -8.016 -4.821 1.00 91.06 88 THR A O 1
ATOM 686 N N . HIS A 1 89 ? -4.789 -8.936 -2.815 1.00 90.75 89 HIS A N 1
ATOM 687 C CA . HIS A 1 89 ? -5.017 -7.707 -2.056 1.00 90.75 89 HIS A CA 1
ATOM 688 C C . HIS A 1 89 ? -3.926 -6.685 -2.361 1.00 90.75 89 HIS A C 1
ATOM 690 O O . HIS A 1 89 ? -4.241 -5.528 -2.639 1.00 90.75 89 HIS A O 1
ATOM 696 N N . ILE A 1 90 ? -2.668 -7.124 -2.365 1.00 92.88 90 ILE A N 1
ATOM 697 C CA . ILE A 1 90 ? -1.497 -6.281 -2.600 1.00 92.88 90 ILE A CA 1
ATOM 698 C C . ILE A 1 90 ? -1.538 -5.689 -4.006 1.00 92.88 90 ILE A C 1
ATOM 700 O O . ILE A 1 90 ? -1.517 -4.468 -4.148 1.00 92.88 90 ILE A O 1
ATOM 704 N N . LYS A 1 91 ? -1.708 -6.510 -5.047 1.00 90.81 91 LYS A N 1
ATOM 705 C CA . LYS A 1 91 ? -1.797 -6.033 -6.436 1.00 90.81 91 LYS A CA 1
ATOM 706 C C . LYS A 1 91 ? -2.900 -4.995 -6.612 1.00 90.81 91 LYS A C 1
ATOM 708 O O . LYS A 1 91 ? -2.648 -3.924 -7.158 1.00 90.81 91 LYS A O 1
ATOM 713 N N . ARG A 1 92 ? -4.102 -5.250 -6.080 1.00 86.88 92 ARG A N 1
ATOM 714 C CA . ARG A 1 92 ? -5.221 -4.289 -6.130 1.00 86.88 92 ARG A CA 1
ATOM 715 C C . ARG A 1 92 ? -4.926 -3.002 -5.361 1.00 86.88 92 ARG A C 1
ATOM 717 O O . ARG A 1 92 ? -5.326 -1.923 -5.797 1.00 86.88 92 ARG A O 1
ATOM 724 N N . LEU A 1 93 ? -4.255 -3.104 -4.218 1.00 88.69 93 LEU A N 1
ATOM 725 C CA . LEU A 1 93 ? -3.879 -1.958 -3.397 1.00 88.69 93 LEU A CA 1
ATOM 726 C C . LEU A 1 93 ? -2.845 -1.079 -4.112 1.00 88.69 93 LEU A C 1
ATOM 728 O O . LEU A 1 93 ? -3.056 0.127 -4.235 1.00 88.69 93 LEU A O 1
ATOM 732 N N . ILE A 1 94 ? -1.778 -1.680 -4.643 1.00 91.12 94 ILE A N 1
ATOM 733 C CA . ILE A 1 94 ? -0.728 -0.973 -5.385 1.00 91.12 94 ILE A CA 1
ATOM 734 C C . ILE A 1 94 ? -1.267 -0.393 -6.692 1.00 91.12 94 ILE A C 1
ATOM 736 O O . ILE A 1 94 ? -0.920 0.727 -7.047 1.00 91.12 94 ILE A O 1
ATOM 740 N N . GLN A 1 95 ? -2.175 -1.094 -7.371 1.00 86.12 95 GLN A N 1
ATOM 741 C CA . GLN A 1 95 ? -2.821 -0.5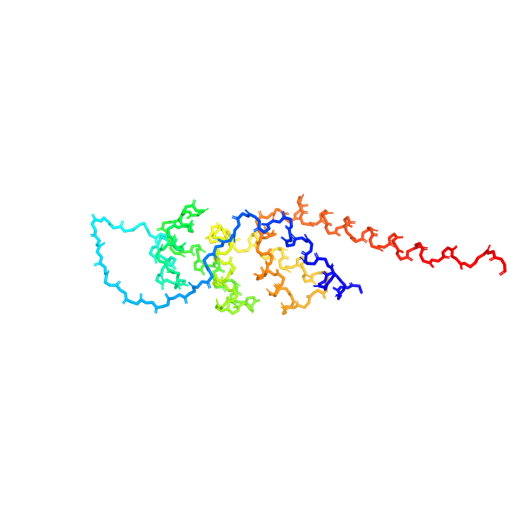86 -8.579 1.00 86.12 95 GLN A CA 1
ATOM 742 C C . GLN A 1 95 ? -3.611 0.704 -8.310 1.00 86.12 95 GLN A C 1
ATOM 744 O O . GLN A 1 95 ? -3.588 1.629 -9.120 1.00 86.12 95 GLN A O 1
ATOM 749 N N . ARG A 1 96 ? -4.302 0.787 -7.166 1.00 83.19 96 ARG A N 1
ATOM 750 C CA . ARG A 1 96 ? -5.057 1.986 -6.763 1.00 83.19 96 ARG A CA 1
ATOM 751 C C . ARG A 1 96 ? -4.160 3.083 -6.213 1.00 83.19 96 ARG A C 1
ATOM 753 O O . ARG A 1 96 ? -4.453 4.263 -6.394 1.00 83.19 96 ARG A O 1
ATOM 760 N N . VAL A 1 97 ? -3.104 2.700 -5.500 1.00 87.06 97 VAL A N 1
ATOM 761 C CA . VAL A 1 97 ? -2.249 3.625 -4.756 1.00 87.06 97 VAL A CA 1
ATOM 762 C C . VAL A 1 97 ? -0.767 3.277 -4.956 1.00 87.06 97 VAL A C 1
ATOM 764 O O . VAL A 1 97 ? -0.103 2.839 -4.012 1.00 87.06 97 VAL A O 1
ATOM 767 N N . PRO A 1 98 ? -0.201 3.518 -6.156 1.00 90.56 98 PRO A N 1
ATOM 768 C CA . PRO A 1 98 ? 1.191 3.166 -6.447 1.00 90.56 98 PRO A CA 1
ATOM 769 C C . PRO A 1 98 ? 2.198 3.851 -5.516 1.00 90.56 98 PRO A C 1
ATOM 771 O O . PRO A 1 98 ? 3.263 3.304 -5.239 1.00 90.56 98 PRO A O 1
ATOM 774 N N . GLN A 1 99 ? 1.854 5.027 -4.973 1.00 90.31 99 GLN A N 1
ATOM 775 C CA . GLN A 1 99 ? 2.729 5.778 -4.065 1.00 90.31 99 GLN A CA 1
ATOM 776 C C . GLN A 1 99 ? 3.089 5.005 -2.789 1.00 90.31 99 GLN A C 1
ATOM 778 O O . GLN A 1 99 ? 4.097 5.326 -2.162 1.00 90.31 99 GLN A O 1
ATOM 783 N N . LEU A 1 100 ? 2.314 3.980 -2.413 1.00 90.75 100 LEU A N 1
ATOM 784 C CA . LEU A 1 100 ? 2.637 3.119 -1.272 1.00 90.75 100 LEU A CA 1
ATOM 785 C C . LEU A 1 100 ? 4.028 2.494 -1.385 1.00 90.75 100 LEU A C 1
ATOM 787 O O . LEU A 1 100 ? 4.713 2.392 -0.375 1.00 90.75 100 LEU A O 1
ATOM 791 N N . LEU A 1 101 ? 4.483 2.182 -2.603 1.00 93.50 101 LEU A N 1
ATOM 792 C CA . LEU A 1 101 ? 5.799 1.586 -2.857 1.00 93.50 101 LEU A CA 1
ATOM 793 C C . LEU A 1 101 ? 6.985 2.506 -2.529 1.00 93.50 101 LEU A C 1
ATOM 795 O O . LEU A 1 101 ? 8.128 2.067 -2.608 1.00 93.50 101 LEU A O 1
ATOM 799 N N . THR A 1 102 ? 6.738 3.772 -2.181 1.00 92.19 102 THR A N 1
ATOM 800 C CA . THR A 1 102 ? 7.775 4.734 -1.750 1.00 92.19 102 THR A CA 1
ATOM 801 C C . THR A 1 102 ? 7.739 5.039 -0.257 1.00 92.19 102 THR A C 1
ATOM 803 O O . THR A 1 102 ? 8.581 5.783 0.239 1.00 92.19 102 THR A O 1
ATOM 806 N N . LEU A 1 103 ? 6.772 4.481 0.473 1.00 90.75 103 LEU A N 1
ATOM 807 C CA . LEU A 1 103 ? 6.683 4.659 1.915 1.00 90.75 103 LEU A CA 1
ATOM 808 C C . LEU A 1 103 ? 7.628 3.698 2.631 1.00 90.75 103 LEU A C 1
ATOM 810 O O . LEU A 1 103 ? 7.872 2.591 2.158 1.00 90.75 103 LEU A O 1
ATOM 814 N N . LYS A 1 104 ? 8.091 4.112 3.812 1.00 93.12 104 LYS A N 1
ATOM 815 C CA . LYS A 1 104 ? 8.766 3.222 4.760 1.00 93.12 104 LYS A CA 1
ATOM 816 C C . LYS A 1 104 ? 7.700 2.480 5.567 1.00 93.12 104 LYS A C 1
ATOM 818 O O . LYS A 1 104 ? 6.938 3.163 6.262 1.00 93.12 104 LYS A O 1
ATOM 823 N N . PRO A 1 105 ? 7.600 1.142 5.488 1.00 93.38 105 PRO A N 1
ATOM 824 C CA . PRO A 1 105 ? 6.484 0.414 6.093 1.00 93.38 105 PRO A CA 1
ATOM 825 C C . PRO A 1 105 ? 6.373 0.613 7.606 1.00 93.38 105 PRO A C 1
ATOM 827 O O . PRO A 1 105 ? 5.291 0.929 8.100 1.00 93.38 105 PRO A O 1
ATOM 830 N N . GLN A 1 106 ? 7.505 0.535 8.309 1.00 93.75 106 GLN A N 1
ATOM 831 C CA . GLN A 1 106 ? 7.574 0.684 9.765 1.00 93.75 106 GLN A CA 1
ATOM 832 C C . GLN A 1 106 ? 7.154 2.084 10.232 1.00 93.75 106 GLN A C 1
ATOM 834 O O . GLN A 1 106 ? 6.418 2.218 11.202 1.00 93.75 106 GLN A O 1
ATOM 839 N N . ASP A 1 107 ? 7.530 3.126 9.488 1.00 91.12 107 ASP A N 1
ATOM 840 C CA . ASP A 1 107 ? 7.247 4.510 9.888 1.00 91.12 107 ASP A CA 1
ATOM 841 C C . ASP A 1 107 ? 5.850 4.979 9.451 1.00 91.12 107 ASP A C 1
ATOM 843 O O . ASP A 1 107 ? 5.269 5.884 10.046 1.00 91.12 107 ASP A O 1
ATOM 847 N N . ASN A 1 108 ? 5.304 4.413 8.367 1.00 90.38 108 ASN A N 1
ATOM 848 C CA . ASN A 1 108 ? 4.108 4.955 7.714 1.00 90.38 108 ASN A CA 1
ATOM 849 C C . ASN A 1 108 ? 2.893 4.031 7.753 1.00 90.38 108 ASN A C 1
ATOM 851 O O . ASN A 1 108 ? 1.767 4.535 7.808 1.00 90.38 108 ASN A O 1
ATOM 855 N N . LEU A 1 109 ? 3.086 2.717 7.631 1.00 91.38 109 LEU A N 1
ATOM 856 C CA . LEU A 1 109 ? 1.994 1.747 7.504 1.00 91.38 109 LEU A CA 1
ATOM 857 C C . LEU A 1 109 ? 1.678 1.099 8.848 1.00 91.38 109 LEU A C 1
ATOM 859 O O . LEU A 1 109 ? 0.508 1.068 9.234 1.00 91.38 109 LEU A O 1
ATOM 863 N N . LEU A 1 110 ? 2.706 0.669 9.584 1.00 94.00 110 LEU A N 1
ATOM 864 C CA . LEU A 1 110 ? 2.538 0.024 10.885 1.00 94.00 110 LEU A CA 1
ATOM 865 C C . LEU A 1 110 ? 1.739 0.882 11.881 1.00 94.00 110 LEU A C 1
ATOM 867 O O . LEU A 1 110 ? 0.755 0.367 12.411 1.00 94.00 110 LEU A O 1
ATOM 871 N N . PRO A 1 111 ? 2.013 2.193 12.066 1.00 93.31 111 PRO A N 1
ATOM 872 C CA . PRO A 1 111 ? 1.250 2.999 13.019 1.00 93.31 111 PRO A CA 1
ATOM 873 C C . PRO A 1 111 ? -0.248 3.043 12.692 1.00 93.31 111 PRO A C 1
ATOM 875 O O . PRO A 1 111 ? -1.092 3.116 13.582 1.00 93.31 111 PRO A O 1
ATOM 878 N N . LYS A 1 112 ? -0.604 2.969 11.402 1.00 91.19 112 LYS A N 1
ATOM 879 C CA . LYS A 1 112 ? -2.001 2.972 10.950 1.00 91.19 112 LYS A CA 1
ATOM 880 C C . LYS A 1 112 ? -2.677 1.624 11.191 1.00 91.19 112 LYS A C 1
ATOM 882 O O . LYS A 1 112 ? -3.852 1.605 11.545 1.00 91.19 112 LYS A O 1
ATOM 887 N N . ILE A 1 113 ? -1.955 0.519 11.006 1.00 92.19 113 ILE A N 1
ATOM 888 C CA . ILE A 1 113 ? -2.454 -0.824 11.330 1.00 92.19 113 ILE A CA 1
ATOM 889 C C . ILE A 1 113 ? -2.669 -0.951 12.841 1.00 92.19 113 ILE A C 1
ATOM 891 O O . ILE A 1 113 ? -3.749 -1.370 13.257 1.00 92.19 113 ILE A O 1
ATOM 895 N N . GLU A 1 114 ? -1.705 -0.520 13.657 1.00 94.06 114 GLU A N 1
ATOM 896 C CA . GLU A 1 114 ? -1.829 -0.561 15.119 1.00 94.06 114 GLU A CA 1
ATOM 897 C C . GLU A 1 114 ? -2.940 0.352 15.635 1.00 94.06 114 GLU A C 1
ATOM 899 O O . GLU A 1 114 ? -3.685 -0.034 16.533 1.00 94.06 114 GLU A O 1
ATOM 904 N N . PHE A 1 115 ? -3.138 1.524 15.025 1.00 91.25 115 PHE A N 1
ATOM 905 C CA . PHE A 1 115 ? -4.290 2.366 15.339 1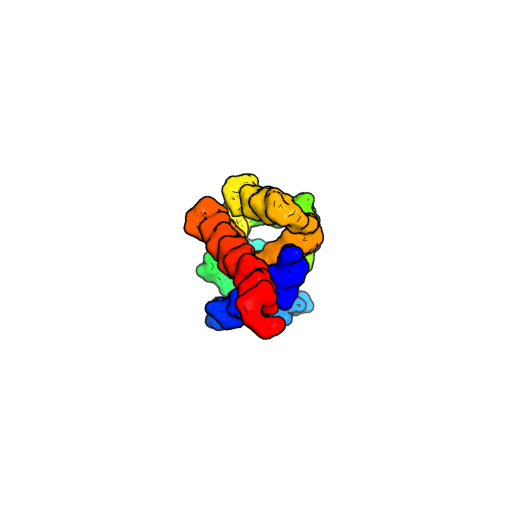.00 91.25 115 PHE A CA 1
ATOM 906 C C . PHE A 1 115 ? -5.619 1.654 15.056 1.00 91.25 115 PHE A C 1
ATOM 908 O O . PHE A 1 115 ? -6.522 1.677 15.882 1.00 91.25 115 PHE A O 1
ATOM 915 N N . LEU A 1 116 ? -5.764 0.977 13.913 1.00 89.25 116 LEU A N 1
ATOM 916 C CA . LEU A 1 116 ? -6.989 0.219 13.637 1.00 89.25 116 LEU A CA 1
ATOM 917 C C . LEU A 1 116 ? -7.172 -0.951 14.613 1.00 89.25 116 LEU A C 1
ATOM 919 O O . LEU A 1 116 ? -8.296 -1.235 15.029 1.00 89.25 116 LEU A O 1
ATOM 923 N N . ARG A 1 117 ? -6.078 -1.600 15.019 1.00 91.94 117 ARG A N 1
ATOM 924 C CA . ARG A 1 117 ? -6.109 -2.668 16.021 1.00 91.94 117 ARG A CA 1
ATOM 925 C C . ARG A 1 117 ? -6.513 -2.146 17.400 1.00 91.94 117 ARG A C 1
ATOM 927 O O . ARG A 1 117 ? -7.317 -2.792 18.066 1.00 91.94 117 ARG A O 1
ATOM 934 N N . SER A 1 118 ? -6.035 -0.968 17.808 1.00 92.25 118 SER A N 1
ATOM 935 C CA . SER A 1 118 ? -6.396 -0.354 19.096 1.00 92.25 118 SER A CA 1
ATOM 936 C C . SER A 1 118 ? -7.877 0.034 19.179 1.00 92.25 118 SER A C 1
ATOM 938 O O . SER A 1 118 ? -8.443 0.100 20.267 1.00 92.25 118 SER A O 1
ATOM 940 N N . LEU A 1 119 ? -8.541 0.191 18.029 1.00 87.25 119 LEU A N 1
ATOM 941 C CA . LEU A 1 119 ? -9.994 0.346 17.927 1.00 87.25 119 LEU A CA 1
ATOM 942 C C . LEU A 1 119 ? -10.770 -0.981 18.055 1.00 87.25 119 LEU A C 1
ATOM 944 O O . LEU A 1 119 ? -11.995 -0.984 17.930 1.00 87.25 119 LEU A O 1
ATOM 948 N N . GLY A 1 120 ? -10.088 -2.108 18.276 1.00 89.06 120 GLY A N 1
ATOM 949 C CA . GLY A 1 120 ? -10.692 -3.437 18.392 1.00 89.06 120 GLY A CA 1
ATOM 950 C C . GLY A 1 120 ? -11.110 -4.054 17.053 1.00 89.06 120 GLY A C 1
ATOM 951 O O . GLY A 1 120 ? -11.970 -4.936 17.026 1.00 89.06 120 GLY A O 1
ATOM 952 N N . ILE A 1 121 ? -10.553 -3.582 15.932 1.00 88.19 121 ILE A N 1
ATOM 953 C CA . ILE A 1 121 ? -10.833 -4.136 14.601 1.00 88.19 121 ILE A CA 1
ATOM 954 C C . ILE A 1 121 ? -10.00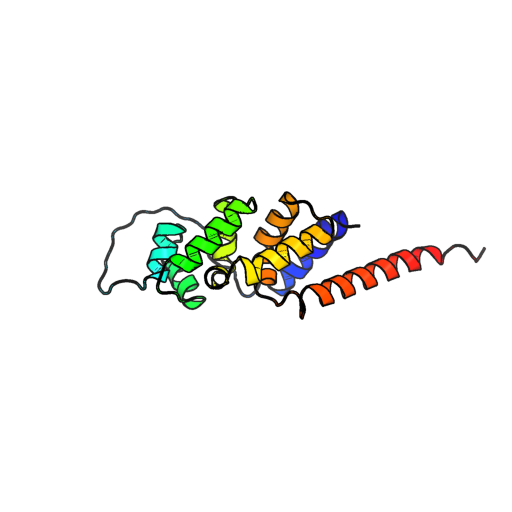2 -5.411 14.404 1.00 88.19 121 ILE A C 1
ATOM 956 O O . ILE A 1 121 ? -8.807 -5.438 14.696 1.00 88.19 121 ILE A O 1
ATOM 960 N N . SER A 1 122 ? -10.641 -6.470 13.900 1.00 91.9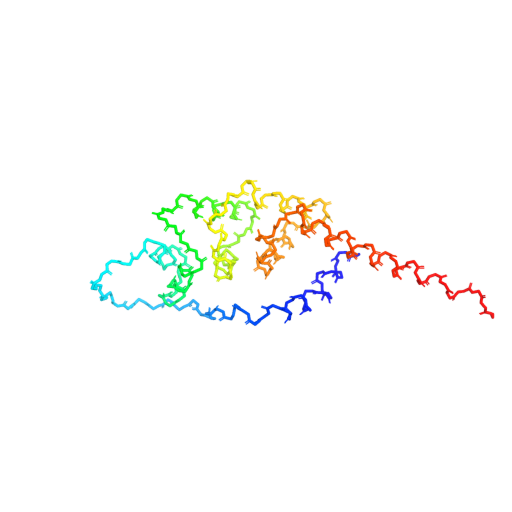4 122 SER A N 1
ATOM 961 C CA . SER A 1 122 ? -9.974 -7.745 13.617 1.00 91.94 122 SER A CA 1
ATOM 962 C C . SER A 1 122 ? -8.935 -7.608 12.495 1.00 91.94 122 SER A C 1
ATOM 964 O O . SER A 1 122 ? -9.085 -6.766 11.609 1.00 91.94 122 SER A O 1
ATOM 966 N N . GLY A 1 123 ? -7.904 -8.460 12.495 1.00 90.94 123 GLY A N 1
ATOM 967 C CA . GLY A 1 123 ? -6.879 -8.469 11.439 1.00 90.94 123 GLY A CA 1
ATOM 968 C C . GLY A 1 123 ? -7.476 -8.605 10.033 1.00 90.94 123 GLY A C 1
ATOM 969 O O . GLY A 1 123 ? -7.165 -7.809 9.150 1.00 90.94 123 GLY A O 1
ATOM 970 N N . ASP A 1 124 ? -8.422 -9.527 9.848 1.00 90.56 124 ASP A N 1
ATOM 971 C CA . ASP A 1 124 ? -9.106 -9.734 8.565 1.00 90.56 124 ASP A CA 1
ATOM 972 C C . ASP A 1 124 ? -9.877 -8.497 8.095 1.00 90.56 124 ASP A C 1
ATOM 974 O O . ASP A 1 124 ? -9.893 -8.167 6.906 1.00 90.56 124 ASP A O 1
ATOM 978 N N . ASP A 1 125 ? -10.542 -7.800 9.018 1.00 88.44 125 ASP A N 1
ATOM 979 C CA . ASP A 1 125 ? -11.275 -6.585 8.681 1.00 88.44 125 ASP A CA 1
ATOM 980 C C . ASP A 1 125 ? -10.323 -5.420 8.399 1.00 88.44 125 ASP A C 1
ATOM 982 O O . ASP A 1 125 ? -10.603 -4.626 7.503 1.00 88.44 125 ASP A O 1
ATOM 986 N N . ILE A 1 126 ? -9.169 -5.351 9.070 1.00 89.62 126 ILE A N 1
ATOM 987 C CA . ILE A 1 126 ? -8.095 -4.403 8.744 1.00 89.62 126 ILE A CA 1
ATOM 988 C C . ILE A 1 126 ? -7.603 -4.633 7.311 1.00 89.62 126 ILE A C 1
ATOM 990 O O . ILE A 1 126 ? -7.563 -3.682 6.527 1.00 89.62 126 ILE A O 1
ATOM 994 N N . VAL A 1 127 ? -7.306 -5.881 6.929 1.00 90.44 127 VAL A N 1
ATOM 995 C CA . VAL A 1 127 ? -6.888 -6.230 5.560 1.00 90.44 127 VAL A CA 1
ATOM 996 C C . VAL A 1 127 ? -7.933 -5.767 4.544 1.00 90.44 127 VAL A C 1
ATOM 998 O O . VAL A 1 127 ? -7.591 -5.092 3.570 1.00 90.44 127 VAL A O 1
ATOM 1001 N N . LYS A 1 128 ? -9.222 -6.045 4.788 1.00 85.69 128 LYS A N 1
ATOM 1002 C CA . LYS A 1 128 ? -10.319 -5.592 3.913 1.00 85.69 128 LYS A CA 1
ATOM 1003 C C . LYS A 1 128 ? -10.395 -4.068 3.838 1.00 85.69 128 LYS A C 1
ATOM 1005 O O . LYS A 1 128 ? -10.458 -3.518 2.740 1.00 85.69 128 LYS A O 1
ATOM 1010 N N . ILE A 1 129 ? -10.370 -3.375 4.977 1.00 83.44 129 ILE A N 1
ATOM 1011 C CA . ILE A 1 129 ? -10.434 -1.908 5.042 1.00 83.44 129 ILE A CA 1
ATOM 1012 C C . ILE A 1 129 ? -9.294 -1.296 4.229 1.00 83.44 129 ILE A C 1
ATOM 1014 O O . ILE A 1 129 ? -9.534 -0.406 3.418 1.00 83.44 129 ILE A O 1
ATOM 1018 N N . ILE A 1 130 ? -8.070 -1.791 4.394 1.00 85.94 130 ILE A N 1
ATOM 1019 C CA . ILE A 1 130 ? -6.888 -1.275 3.698 1.00 85.94 130 ILE A CA 1
ATOM 1020 C C . ILE A 1 130 ? -6.948 -1.592 2.207 1.00 85.94 130 ILE A C 1
ATOM 1022 O O . ILE A 1 130 ? -6.719 -0.704 1.386 1.00 85.94 130 ILE A O 1
ATOM 1026 N N . ALA A 1 131 ? -7.308 -2.825 1.844 1.00 81.12 131 ALA A N 1
ATOM 1027 C CA . ALA A 1 131 ? -7.404 -3.241 0.451 1.00 81.12 131 ALA A CA 1
ATOM 1028 C C . ALA A 1 131 ? -8.417 -2.392 -0.333 1.00 81.12 131 ALA A C 1
ATOM 1030 O O . ALA A 1 131 ? -8.180 -2.086 -1.505 1.00 81.12 131 ALA A O 1
ATOM 1031 N N . VAL A 1 132 ? -9.531 -1.986 0.291 1.00 74.94 132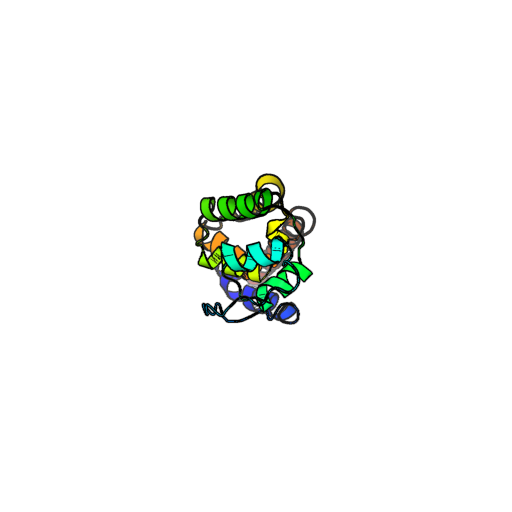 VAL A N 1
ATOM 1032 C CA . VAL A 1 132 ? -10.540 -1.149 -0.377 1.00 74.94 132 VAL A CA 1
ATOM 1033 C C . VAL A 1 132 ? -10.252 0.351 -0.232 1.00 74.94 132 VAL A C 1
ATOM 1035 O O . VAL A 1 132 ? -10.431 1.094 -1.195 1.00 74.94 132 VAL A O 1
ATOM 1038 N N . ALA A 1 133 ? -9.761 0.816 0.918 1.00 69.44 133 ALA A N 1
ATOM 1039 C CA . ALA A 1 133 ? -9.541 2.235 1.208 1.00 69.44 133 ALA A CA 1
ATOM 1040 C C . ALA A 1 133 ? -8.062 2.652 1.223 1.00 69.44 133 ALA A C 1
ATOM 1042 O O . ALA A 1 133 ? -7.684 3.549 1.972 1.00 69.44 133 ALA A O 1
ATOM 1043 N N . GLY A 1 134 ? -7.217 2.090 0.357 1.00 69.50 134 GLY A N 1
ATOM 1044 C CA . GLY A 1 134 ? -5.774 2.381 0.322 1.00 69.50 134 GLY A CA 1
ATOM 1045 C C . GLY A 1 134 ? -5.379 3.869 0.350 1.00 69.50 134 GLY A C 1
ATOM 1046 O O . GLY A 1 134 ? -4.288 4.211 0.792 1.00 69.50 134 GLY A O 1
ATOM 1047 N N . PHE A 1 135 ? -6.252 4.795 -0.059 1.00 68.75 135 PHE A N 1
ATOM 1048 C CA . PHE A 1 135 ? -5.993 6.236 0.013 1.00 68.75 135 PHE A CA 1
ATOM 1049 C C . PHE A 1 135 ? -5.780 6.772 1.432 1.00 68.75 135 PHE A C 1
ATOM 1051 O O . PHE A 1 135 ? -5.013 7.726 1.596 1.00 68.75 135 PHE A O 1
ATOM 1058 N N . PHE A 1 136 ? -6.405 6.186 2.462 1.00 74.44 136 PHE A N 1
ATOM 1059 C CA . PHE A 1 136 ? -6.167 6.653 3.832 1.00 74.44 136 PHE A CA 1
ATOM 1060 C C . PHE A 1 136 ? -4.717 6.391 4.259 1.00 74.44 136 PHE A C 1
ATOM 1062 O O . PHE A 1 136 ? -4.159 7.176 5.021 1.00 74.44 136 PHE A O 1
ATOM 1069 N N . MET A 1 137 ? -4.055 5.383 3.677 1.00 77.69 137 MET A N 1
ATOM 1070 C CA . MET A 1 137 ? -2.643 5.092 3.941 1.00 77.69 137 MET A CA 1
ATOM 1071 C C . MET A 1 137 ? -1.692 6.200 3.490 1.00 77.69 137 MET A C 1
ATOM 1073 O O . MET A 1 137 ? -0.575 6.279 3.994 1.00 77.69 137 MET A O 1
ATOM 1077 N N . ARG A 1 138 ? -2.127 7.105 2.607 1.00 75.19 138 ARG A N 1
ATOM 1078 C CA . ARG A 1 138 ? -1.341 8.283 2.204 1.00 75.19 138 ARG A CA 1
ATOM 1079 C C . ARG A 1 138 ? -1.507 9.482 3.134 1.00 75.19 138 ARG A C 1
ATOM 1081 O O . ARG A 1 138 ? -0.795 10.470 2.982 1.00 75.19 138 ARG A O 1
ATOM 1088 N N . ARG A 1 139 ? -2.478 9.457 4.047 1.00 80.69 139 ARG A N 1
ATOM 1089 C CA . ARG A 1 139 ? -2.746 10.577 4.954 1.00 80.69 139 ARG A CA 1
ATOM 1090 C C . ARG A 1 139 ? -1.940 10.416 6.242 1.00 80.69 139 ARG A C 1
ATOM 1092 O O . ARG A 1 139 ? -1.605 9.303 6.641 1.00 80.69 139 ARG A O 1
ATOM 1099 N N . SER A 1 140 ? -1.626 11.537 6.886 1.00 82.75 140 SER A N 1
ATOM 1100 C CA . SER A 1 140 ? -1.001 11.529 8.213 1.00 82.75 140 SER A CA 1
ATOM 1101 C C . SER A 1 140 ? -1.956 10.895 9.225 1.00 82.75 140 SER A C 1
ATOM 1103 O O . SER A 1 140 ? -3.144 11.232 9.255 1.00 82.75 140 SER A O 1
ATOM 1105 N N . LEU A 1 141 ? -1.431 9.975 10.035 1.00 85.62 141 LEU A N 1
ATOM 1106 C CA . LEU A 1 141 ? -2.193 9.338 11.102 1.00 85.62 141 LEU A CA 1
ATOM 1107 C C . LEU A 1 141 ? -2.681 10.384 12.109 1.00 85.62 141 LEU A C 1
ATOM 1109 O O . LEU A 1 141 ? -3.884 10.535 12.303 1.00 85.62 141 LEU A O 1
ATOM 1113 N N . GLU A 1 142 ? -1.750 11.164 12.644 1.00 86.12 142 GLU A N 1
ATOM 1114 C CA . GLU A 1 142 ? -1.981 12.159 13.694 1.00 86.12 142 GLU A CA 1
ATOM 1115 C C . GLU A 1 142 ? -2.808 13.350 13.209 1.00 86.12 142 GLU A C 1
ATOM 1117 O O . GLU A 1 142 ? -3.753 13.762 13.870 1.00 86.12 142 GLU A O 1
ATOM 1122 N N . ASN A 1 143 ? -2.512 13.875 12.016 1.00 82.94 143 ASN A N 1
ATOM 1123 C CA . ASN A 1 143 ? -3.119 15.130 11.561 1.00 82.94 143 ASN A CA 1
ATOM 1124 C C . ASN A 1 143 ? -4.423 14.941 10.785 1.00 82.94 143 ASN A C 1
ATOM 1126 O O . ASN A 1 143 ? -5.131 15.911 10.516 1.00 82.94 143 ASN A O 1
ATOM 1130 N N . ARG A 1 144 ? -4.721 13.722 10.320 1.00 84.00 144 ARG A N 1
ATOM 1131 C CA . ARG A 1 144 ? -5.894 13.470 9.469 1.00 84.00 144 ARG A CA 1
ATOM 1132 C C . ARG A 1 144 ? -6.717 12.291 9.950 1.00 84.00 144 ARG A C 1
ATOM 1134 O O . ARG A 1 144 ? -7.919 12.457 10.114 1.00 84.00 144 ARG A O 1
ATOM 1141 N N . ILE A 1 145 ? -6.116 11.124 10.155 1.00 82.25 145 ILE A N 1
ATOM 1142 C CA . ILE A 1 145 ? -6.885 9.902 10.430 1.00 82.25 145 ILE A CA 1
ATOM 1143 C C . ILE A 1 145 ? -7.499 9.947 11.833 1.00 82.25 145 ILE A C 1
ATOM 1145 O O . ILE A 1 145 ? -8.716 9.815 11.952 1.00 82.25 145 ILE A O 1
ATOM 1149 N N . ILE A 1 146 ? -6.688 10.186 12.868 1.00 84.44 146 ILE A N 1
ATOM 1150 C CA . ILE A 1 146 ? -7.148 10.220 14.263 1.00 84.44 146 ILE A CA 1
ATOM 1151 C C . ILE A 1 146 ? -8.232 11.295 14.464 1.00 84.44 146 ILE A C 1
ATOM 1153 O O . ILE A 1 146 ? -9.314 10.935 14.928 1.00 84.44 146 ILE A O 1
ATOM 1157 N N . PRO A 1 147 ? -8.046 12.566 14.043 1.00 83.06 147 PRO A N 1
ATOM 1158 C CA . PRO A 1 147 ? -9.063 13.598 14.240 1.00 83.06 147 PRO A CA 1
ATOM 1159 C C . PRO A 1 147 ? -10.388 13.291 13.533 1.00 83.06 147 PRO A C 1
ATOM 1161 O O . PRO A 1 147 ? -11.452 13.516 14.103 1.00 83.06 147 PRO A O 1
ATOM 1164 N N . ASN A 1 148 ? -10.352 12.733 12.314 1.00 80.44 148 ASN A N 1
ATOM 1165 C CA . ASN A 1 148 ? -11.580 12.332 11.618 1.00 80.44 148 ASN A CA 1
ATOM 1166 C C . ASN A 1 148 ? -12.289 11.184 12.341 1.00 80.44 148 ASN A C 1
ATOM 1168 O O . ASN A 1 148 ? -13.517 11.159 12.390 1.00 80.44 148 ASN A O 1
ATOM 1172 N N . PHE A 1 149 ? -11.531 10.238 12.898 1.00 82.88 149 PHE A N 1
ATOM 1173 C CA . PHE A 1 149 ? -12.115 9.129 13.640 1.00 82.88 149 PHE A CA 1
ATOM 1174 C C . PHE A 1 149 ? -12.772 9.600 14.942 1.00 82.88 149 PHE A C 1
ATOM 1176 O O . PHE A 1 149 ? -13.901 9.199 15.217 1.00 82.88 149 PHE A O 1
ATOM 1183 N N . VAL A 1 150 ? -12.111 10.486 15.698 1.00 81.19 150 VAL A N 1
ATOM 1184 C CA . VAL A 1 150 ? -12.675 11.120 16.904 1.00 81.19 150 VAL A CA 1
ATOM 1185 C C . VAL A 1 150 ? -13.961 11.867 16.558 1.00 81.19 150 VAL A C 1
ATOM 1187 O O . VAL A 1 150 ? -15.002 11.578 17.134 1.00 81.19 150 VAL A O 1
ATOM 1190 N N . TYR A 1 151 ? -13.936 12.711 15.524 1.00 79.06 151 TYR A N 1
ATOM 1191 C CA . TYR A 1 151 ? -15.123 13.444 15.081 1.00 79.06 151 TYR A CA 1
ATOM 1192 C C . TYR A 1 151 ? -16.304 12.523 14.730 1.00 79.06 151 TYR A C 1
ATOM 1194 O O . TYR A 1 151 ? -17.437 12.763 15.147 1.00 79.06 151 TYR A O 1
ATOM 1202 N N . VAL A 1 152 ? -16.061 11.443 13.976 1.00 77.69 152 VAL A N 1
ATOM 1203 C CA . VAL A 1 152 ? -17.118 10.480 13.621 1.00 77.69 152 VAL A CA 1
ATOM 1204 C C . VAL A 1 152 ? -17.634 9.744 14.857 1.00 77.69 152 VAL A C 1
ATOM 1206 O O . VAL A 1 152 ? -18.839 9.511 14.951 1.00 77.69 152 VAL A O 1
ATOM 1209 N N . LYS A 1 153 ? -16.754 9.379 15.794 1.00 78.38 153 LYS A N 1
ATOM 1210 C CA . LYS A 1 153 ? -17.136 8.730 17.051 1.00 78.38 153 LYS A CA 1
ATOM 1211 C C . LYS A 1 153 ? -18.043 9.644 17.879 1.00 78.38 153 LYS A C 1
ATOM 1213 O O . LYS A 1 153 ? -19.153 9.229 18.206 1.00 78.38 153 LYS A O 1
ATOM 1218 N N . ASP A 1 154 ? -17.633 10.889 18.100 1.00 81.44 154 ASP A N 1
ATOM 1219 C CA . ASP A 1 154 ? -18.393 11.871 18.878 1.00 81.44 154 ASP A CA 1
ATOM 1220 C C . ASP A 1 154 ? -19.781 12.114 18.261 1.00 81.44 154 ASP A C 1
ATOM 1222 O O . ASP A 1 154 ? -20.799 12.084 18.950 1.00 81.44 154 ASP A O 1
ATOM 1226 N N . MET A 1 155 ? -19.861 12.258 16.932 1.00 75.19 155 MET A N 1
ATOM 1227 C CA . MET A 1 155 ? -21.135 12.419 16.216 1.00 75.19 155 MET A CA 1
ATOM 1228 C C . MET A 1 155 ? -22.087 11.223 16.379 1.00 75.19 155 MET A C 1
ATOM 1230 O O . MET A 1 155 ? -23.309 11.398 16.409 1.00 75.19 155 MET A O 1
ATOM 1234 N N . LEU A 1 156 ? -21.555 10.000 16.446 1.00 75.50 156 LEU A N 1
ATOM 1235 C CA . LEU A 1 156 ? -22.359 8.792 16.642 1.00 75.50 156 LEU A CA 1
ATOM 1236 C C . LEU A 1 156 ? -22.836 8.665 18.094 1.00 75.50 156 LEU A C 1
ATOM 1238 O O . LEU A 1 156 ? -23.999 8.330 18.316 1.00 75.50 156 LEU A O 1
ATOM 1242 N N . GLU A 1 157 ? -21.983 8.991 19.062 1.00 73.62 157 GLU A N 1
ATOM 1243 C CA . GLU A 1 157 ? -22.325 8.972 20.489 1.00 73.62 157 GLU A CA 1
ATOM 1244 C C . GLU A 1 157 ? -23.383 10.033 20.839 1.00 73.62 157 GLU A C 1
ATOM 1246 O O . GLU A 1 157 ? -24.342 9.740 21.557 1.00 73.62 157 GLU A O 1
ATOM 1251 N N . ILE A 1 158 ? -23.312 11.225 20.231 1.00 62.50 158 ILE A N 1
ATOM 1252 C CA . ILE A 1 158 ? -24.348 12.270 20.352 1.00 62.50 158 ILE A CA 1
ATOM 1253 C C . ILE A 1 158 ? -25.719 11.758 19.874 1.00 62.50 158 ILE A C 1
ATOM 1255 O O . ILE A 1 158 ? -26.759 12.076 20.460 1.00 62.50 158 ILE A O 1
ATOM 1259 N N . ARG A 1 159 ? -25.749 10.931 18.822 1.00 57.59 159 ARG A N 1
ATOM 1260 C CA . ARG A 1 159 ? -26.997 10.373 18.281 1.00 57.59 159 ARG A CA 1
ATOM 1261 C C . ARG A 1 159 ? -27.603 9.287 19.163 1.00 57.59 159 ARG A C 1
ATOM 1263 O O . ARG A 1 159 ? -28.828 9.215 19.246 1.00 57.59 159 ARG A O 1
ATOM 1270 N N . GLU A 1 160 ? -26.789 8.478 19.837 1.00 55.44 160 GLU A N 1
ATOM 1271 C CA . GLU A 1 160 ? -27.299 7.503 20.810 1.00 55.44 160 GLU A CA 1
ATOM 1272 C C . GLU A 1 160 ? -27.832 8.198 22.075 1.00 55.44 160 GLU A C 1
ATOM 1274 O O . GLU A 1 160 ? -28.885 7.805 22.586 1.00 55.44 160 GLU A O 1
ATOM 1279 N N . GLY A 1 161 ? -27.214 9.308 22.501 1.00 50.06 161 GLY A N 1
ATOM 1280 C CA . GLY A 1 161 ? -27.717 10.159 23.589 1.00 50.06 161 GLY A CA 1
ATOM 1281 C C . GLY A 1 161 ? -29.078 10.814 23.306 1.00 50.06 161 GLY A C 1
ATOM 1282 O O . GLY A 1 161 ? -29.902 10.938 24.210 1.00 50.06 161 GLY A O 1
ATOM 1283 N N . CYS A 1 162 ? -29.372 11.154 22.046 1.00 50.59 162 CYS A N 1
ATOM 1284 C CA . CYS A 1 162 ? -30.663 11.728 21.635 1.00 50.59 162 CYS A CA 1
ATOM 1285 C C . CYS A 1 162 ? -31.837 10.727 21.623 1.00 50.59 162 CYS A C 1
ATOM 1287 O O . CYS A 1 162 ? -32.994 11.141 21.587 1.00 50.59 162 CYS A O 1
ATOM 1289 N N . SER A 1 163 ? -31.584 9.414 21.680 1.00 48.84 163 SER A N 1
ATOM 1290 C CA . SER A 1 163 ? -32.657 8.402 21.696 1.00 48.84 163 SER A CA 1
ATOM 1291 C C . SER A 1 163 ? -33.363 8.255 23.056 1.00 48.84 163 SER A C 1
ATOM 1293 O O . SER A 1 163 ? -34.397 7.593 23.144 1.00 48.84 163 SER A O 1
ATOM 1295 N N . ARG A 1 164 ? -32.858 8.910 24.116 1.00 47.12 164 ARG A N 1
ATOM 1296 C CA . ARG A 1 164 ? -33.461 8.908 25.465 1.00 47.12 164 ARG A CA 1
ATOM 1297 C C . ARG A 1 164 ? -34.406 10.084 25.746 1.00 47.12 164 ARG A C 1
ATOM 1299 O O . ARG A 1 164 ? -34.943 10.149 26.846 1.00 47.12 164 ARG A O 1
ATOM 1306 N N . CYS A 1 165 ? -34.676 10.963 24.777 1.00 48.00 165 CYS A N 1
ATOM 1307 C CA . CYS A 1 165 ? -35.521 12.147 25.000 1.00 48.00 165 CYS A CA 1
ATOM 1308 C C . CYS A 1 165 ? -37.034 11.961 24.744 1.00 48.00 165 CYS A C 1
ATOM 1310 O O . CYS A 1 165 ? -37.772 12.923 24.906 1.00 48.00 165 CYS A O 1
ATOM 1312 N N . ASN A 1 166 ? -37.534 10.757 24.425 1.00 42.75 166 ASN A N 1
ATOM 1313 C CA . ASN A 1 166 ? -38.972 10.524 24.165 1.00 42.75 166 ASN A CA 1
ATOM 1314 C C . ASN A 1 166 ? -39.673 9.626 25.205 1.00 42.75 166 ASN A C 1
ATOM 1316 O O . ASN A 1 166 ? -40.409 8.710 24.847 1.00 42.75 166 ASN A O 1
ATOM 1320 N N . LYS A 1 167 ? -39.473 9.889 26.501 1.00 47.00 167 LYS A N 1
ATOM 1321 C CA . LYS A 1 167 ? -40.389 9.431 27.567 1.00 47.00 167 LYS A CA 1
ATOM 1322 C C . LYS A 1 167 ? -40.498 10.484 28.669 1.00 47.00 167 LYS A C 1
ATOM 1324 O O . LYS A 1 167 ? -39.961 10.291 29.753 1.00 47.00 167 LYS A O 1
ATOM 1329 N N . ALA A 1 168 ? -41.150 11.604 28.371 1.00 45.78 168 ALA A N 1
ATOM 1330 C CA . ALA A 1 168 ? -41.617 12.539 29.398 1.00 45.78 168 ALA A CA 1
ATOM 1331 C C . ALA A 1 168 ? -42.696 13.509 28.883 1.00 45.78 168 ALA A C 1
ATOM 1333 O O . ALA A 1 168 ? -42.666 14.670 29.256 1.00 45.78 168 ALA A O 1
ATOM 1334 N N . VAL A 1 169 ? -43.635 13.074 28.036 1.00 44.72 169 VAL A N 1
ATOM 1335 C CA . VAL A 1 169 ? -44.958 13.715 27.917 1.00 44.72 169 VAL A CA 1
ATOM 1336 C C . VAL A 1 169 ? -45.962 12.636 27.507 1.00 44.72 169 VAL A C 1
ATOM 1338 O O . VAL A 1 169 ? -45.704 11.914 26.543 1.00 44.72 169 VAL A O 1
ATOM 1341 N N . SER A 1 170 ? -47.077 12.612 28.247 1.00 36.22 170 SER A N 1
ATOM 1342 C CA . SER A 1 170 ? -48.283 11.773 28.140 1.00 36.22 170 SER A CA 1
ATOM 1343 C C . SER A 1 170 ? -48.244 10.437 28.873 1.00 36.22 170 SER A C 1
ATOM 1345 O O . SER A 1 170 ? -47.579 9.490 28.403 1.00 36.22 170 SER A O 1
#

Sequence (170 aa):
MLKIICRRNFASVSKLHLLQFHFCSSVSTSSSGYDSGNGDPFAVTYFSERLGFSRDCAIKAYGLVKFRSSSNPDSVLAFLEEHGFSDTHIKRLIQRVPQLLTLKPQDNLLPKIEFLRSLGISGDDIVKIIAVAGFFMRRSLENRIIPNFVYVKDMLEIREGCSRCNKAVS